Protein AF-A0A962IMP8-F1 (afdb_monomer)

Radius of gyration: 14.87 Å; Cα contacts (8 Å, |Δi|>4): 117; chains: 1; bounding box: 37×19×38 Å

Secondary structure (DSSP, 8-state):
--EEEEEEEEEEEEEEEEEE-SS-EEEEEEEEEEEEEETTS-EEEEE----HHHH---HHHHHHHHHHHGGGG-

Solvent-accessible surface area (backbone atoms only — not comparable to full-atom values): 4468 Å² total; per-residue (Å²): 132,49,50,71,46,74,48,81,47,80,46,76,46,76,44,97,70,57,50,72,56,101,87,47,77,43,57,49,51,64,35,42,32,44,38,34,36,32,77,77,77,51,74,48,78,49,73,58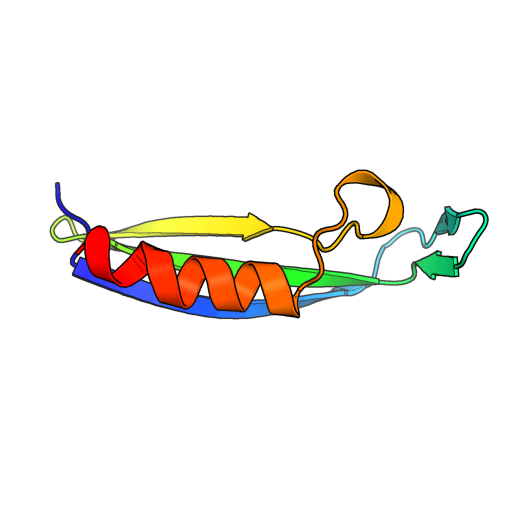,68,56,38,49,93,80,75,62,41,40,61,66,56,52,52,53,49,47,70,66,49,52,69,77,61,85

Nearest PDB structures (foldseek):
  1tkk-assembly1_A  TM=9.014E-01  e=2.749E-05  Bacillus subtilis
  3rit-assembly1_C  TM=8.698E-01  e=6.968E-05  Methylococcus capsulatus
  3jzu-assembly10_C  TM=8.672E-01  e=1.766E-04  Enterococcus faecalis V583
  3dfy-assembly1_A  TM=8.064E-01  e=4.223E-04  Thermotoga maritima MSB8
  2zad-assembly1_A  TM=8.057E-01  e=9.529E-04  Thermotoga maritima MSB8

pLDDT: mean 95.43, std 2.59, range [87.56, 98.25]

Sequence (74 aa):
MRITGWRIARLQIPLRRPFRTALRSVDQIDDRVLLLDTDAGLNGVGSAAATPQITGATHVDTVAAWRRLAPALV

Mean predicted aligned error: 2.93 Å

Foldseek 3Di:
DAWDDKDKDWDKAADPDWDDDPVDTGGIFIWIKMWTADPVRDIDIDIDGDDCVPPVDDRVNVVVVCVVCVVVRD

Structure (mmCIF, N/CA/C/O backbone):
data_AF-A0A962IMP8-F1
#
_entry.id   AF-A0A962IMP8-F1
#
loop_
_atom_site.group_PDB
_atom_site.id
_atom_site.type_symbol
_atom_site.label_atom_id
_atom_site.label_alt_id
_atom_site.label_comp_id
_atom_site.label_asym_id
_atom_site.label_entity_id
_atom_site.label_seq_id
_atom_site.pdbx_PDB_ins_code
_atom_site.Cartn_x
_atom_site.Cartn_y
_atom_site.Cartn_z
_atom_site.occupancy
_atom_site.B_iso_or_equiv
_atom_site.auth_seq_id
_atom_site.auth_comp_id
_atom_site.auth_asym_id
_atom_site.auth_atom_id
_atom_site.pdbx_PDB_model_num
ATOM 1 N N . MET A 1 1 ? -7.403 -4.911 21.912 1.00 92.62 1 MET A N 1
ATOM 2 C CA . MET A 1 1 ? -6.664 -4.159 20.883 1.00 92.62 1 MET A CA 1
ATOM 3 C C . MET A 1 1 ? -7.313 -4.435 19.542 1.00 92.62 1 MET A 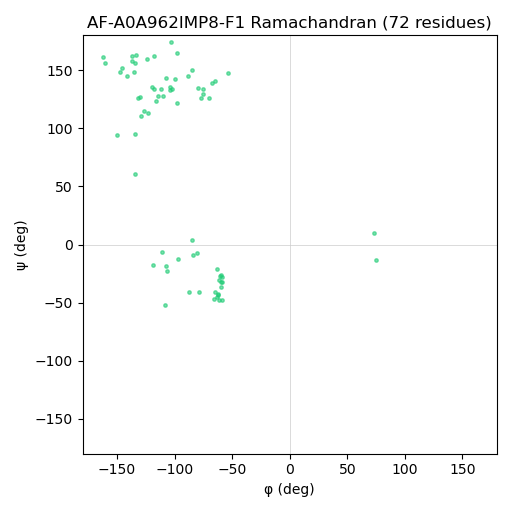C 1
ATOM 5 O O . MET A 1 1 ? -7.440 -5.601 19.178 1.00 92.62 1 MET A O 1
ATOM 9 N N . ARG A 1 2 ? -7.749 -3.383 18.852 1.00 97.00 2 ARG A N 1
ATOM 10 C CA . ARG A 1 2 ? -8.394 -3.414 17.534 1.00 97.00 2 ARG A CA 1
ATOM 11 C C . ARG A 1 2 ? -7.795 -2.330 16.643 1.00 97.00 2 ARG A C 1
ATOM 13 O O . ARG A 1 2 ? -7.409 -1.276 17.145 1.00 97.00 2 ARG A O 1
ATOM 20 N N . ILE A 1 3 ? -7.734 -2.583 15.339 1.00 97.81 3 ILE A N 1
ATOM 21 C CA . ILE A 1 3 ? -7.366 -1.565 14.349 1.00 97.81 3 ILE A CA 1
ATOM 22 C C . ILE A 1 3 ? -8.575 -0.639 14.168 1.00 97.81 3 ILE A C 1
ATOM 24 O O . ILE A 1 3 ? -9.703 -1.108 14.072 1.00 97.81 3 ILE A O 1
ATOM 28 N N . THR A 1 4 ? -8.347 0.670 14.164 1.00 98.06 4 THR A N 1
ATOM 29 C CA . THR A 1 4 ? -9.390 1.706 14.058 1.00 98.06 4 THR A CA 1
ATOM 30 C C . THR A 1 4 ? -9.231 2.574 12.818 1.00 98.06 4 THR A C 1
ATOM 32 O O . THR A 1 4 ? -10.174 3.246 12.405 1.00 98.06 4 THR A O 1
ATOM 35 N N . GLY A 1 5 ? -8.052 2.561 12.200 1.00 97.56 5 GLY A N 1
ATOM 36 C CA . GLY A 1 5 ? -7.770 3.362 11.023 1.00 97.56 5 GLY A CA 1
ATOM 37 C C . GLY A 1 5 ? -6.548 2.868 10.273 1.00 97.56 5 GLY A C 1
ATOM 38 O O . GLY A 1 5 ? -5.718 2.124 10.799 1.00 97.56 5 GLY A O 1
ATOM 39 N N . TRP A 1 6 ? -6.448 3.290 9.018 1.00 98.06 6 TRP A N 1
ATOM 40 C CA . TRP A 1 6 ? -5.302 2.997 8.175 1.00 98.06 6 TRP A CA 1
ATOM 41 C C . TRP A 1 6 ? -5.039 4.134 7.192 1.00 98.06 6 TRP A C 1
ATOM 43 O O . T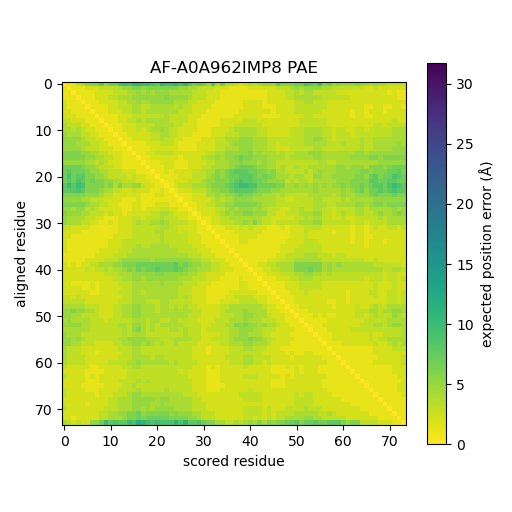RP A 1 6 ? -5.956 4.823 6.743 1.00 98.06 6 TRP A O 1
ATOM 53 N N . ARG A 1 7 ? -3.767 4.336 6.849 1.00 97.69 7 ARG A N 1
ATOM 54 C CA . ARG A 1 7 ? -3.310 5.357 5.897 1.00 97.69 7 ARG A CA 1
ATOM 55 C C . ARG A 1 7 ? -2.180 4.796 5.046 1.00 97.69 7 ARG A C 1
ATOM 57 O O . ARG A 1 7 ? -1.357 4.031 5.535 1.00 97.69 7 ARG A O 1
ATOM 64 N N . ILE A 1 8 ? -2.119 5.200 3.779 1.00 97.75 8 ILE A N 1
ATOM 65 C CA . ILE A 1 8 ? -1.014 4.851 2.878 1.00 97.75 8 ILE A CA 1
ATOM 66 C C . ILE A 1 8 ? -0.200 6.111 2.598 1.00 97.75 8 ILE A C 1
ATOM 68 O O . ILE A 1 8 ? -0.750 7.119 2.158 1.00 97.75 8 ILE A O 1
ATOM 72 N N . ALA A 1 9 ? 1.109 6.034 2.807 1.00 96.75 9 ALA A N 1
ATOM 73 C CA . ALA A 1 9 ? 2.069 7.079 2.480 1.00 96.75 9 ALA A CA 1
ATOM 74 C C . ALA A 1 9 ? 3.082 6.590 1.433 1.00 96.75 9 ALA A C 1
ATOM 76 O O . ALA A 1 9 ? 3.238 5.390 1.194 1.00 96.75 9 ALA A O 1
ATOM 77 N N . ARG A 1 10 ? 3.777 7.532 0.790 1.00 95.56 10 ARG A N 1
ATOM 78 C CA . ARG A 1 10 ? 4.943 7.250 -0.058 1.00 95.56 10 ARG A CA 1
ATOM 79 C C . ARG A 1 10 ? 6.205 7.624 0.704 1.00 95.56 10 ARG A C 1
ATOM 81 O O . ARG A 1 10 ? 6.260 8.705 1.283 1.00 95.56 10 ARG A O 1
ATOM 88 N N . LEU A 1 11 ? 7.207 6.760 0.650 1.00 94.88 11 LEU A N 1
ATOM 89 C CA . LEU A 1 11 ? 8.523 6.991 1.221 1.00 94.88 11 LEU A CA 1
ATOM 90 C C . LEU A 1 11 ? 9.559 7.020 0.101 1.00 94.88 11 LEU A C 1
ATOM 92 O O . LEU A 1 11 ? 9.673 6.056 -0.651 1.00 94.88 11 LEU A O 1
ATOM 96 N N . GLN A 1 12 ? 10.312 8.114 0.003 1.00 94.12 12 GLN A N 1
ATOM 97 C CA . GLN A 1 12 ? 11.418 8.246 -0.942 1.00 94.12 12 GLN A CA 1
ATOM 98 C C . GLN A 1 12 ? 12.678 8.651 -0.186 1.00 94.12 12 GLN A C 1
ATOM 100 O O . GLN A 1 12 ? 12.721 9.729 0.405 1.00 94.12 12 GLN A O 1
ATOM 105 N N . ILE A 1 13 ? 13.682 7.772 -0.167 1.00 95.00 13 ILE A N 1
ATOM 106 C CA . ILE A 1 13 ? 14.929 7.991 0.577 1.00 95.00 13 ILE A CA 1
ATOM 107 C C . ILE A 1 13 ? 16.123 7.685 -0.333 1.00 95.00 13 ILE A C 1
ATOM 109 O O . ILE A 1 13 ? 16.203 6.571 -0.857 1.00 95.00 13 ILE A O 1
ATOM 113 N N . PRO A 1 14 ? 17.080 8.614 -0.505 1.00 96.56 14 PRO A N 1
ATOM 114 C CA . PRO A 1 14 ? 18.290 8.351 -1.275 1.00 96.56 14 PRO A CA 1
ATOM 115 C C . PRO A 1 14 ? 19.150 7.269 -0.611 1.00 96.56 14 PRO A C 1
ATOM 117 O O . PRO A 1 14 ? 19.317 7.233 0.610 1.00 96.56 14 PRO A O 1
ATOM 120 N N . LEU A 1 15 ? 19.734 6.388 -1.421 1.00 96.19 15 LEU A N 1
ATOM 121 C CA . LEU A 1 15 ? 20.649 5.366 -0.932 1.00 96.19 15 LEU A CA 1
ATOM 122 C C . LEU A 1 15 ? 22.028 5.974 -0.689 1.00 96.19 15 LEU A C 1
ATOM 124 O O . LEU A 1 15 ? 22.596 6.632 -1.556 1.00 96.19 15 LEU A O 1
ATOM 128 N N . ARG A 1 16 ? 22.632 5.654 0.461 1.00 97.19 16 ARG A N 1
ATOM 129 C CA . ARG A 1 16 ? 24.038 6.004 0.732 1.00 97.19 16 ARG A CA 1
ATOM 130 C C . ARG A 1 16 ? 24.989 5.397 -0.306 1.00 97.19 16 ARG A C 1
ATOM 132 O O . ARG A 1 16 ? 26.044 5.957 -0.582 1.00 97.19 16 ARG A O 1
ATOM 139 N N . ARG A 1 17 ? 24.637 4.223 -0.833 1.00 97.25 17 ARG A N 1
ATOM 140 C CA . ARG A 1 17 ? 25.370 3.519 -1.886 1.00 97.25 17 ARG A CA 1
ATOM 141 C C . ARG A 1 17 ? 24.368 3.029 -2.931 1.00 97.25 17 ARG A C 1
ATOM 143 O O . ARG A 1 17 ? 23.767 1.975 -2.723 1.00 97.25 17 ARG A O 1
ATOM 150 N N . PRO A 1 18 ? 24.153 3.797 -4.010 1.00 96.94 18 PRO A N 1
ATOM 151 C CA . PRO A 1 18 ? 23.395 3.331 -5.161 1.00 96.94 18 PRO A CA 1
ATOM 152 C C . PRO A 1 18 ? 23.954 2.010 -5.690 1.00 96.94 18 PRO A C 1
ATOM 154 O O . PRO A 1 18 ? 25.162 1.765 -5.622 1.00 96.94 18 PRO A O 1
ATOM 157 N N . PHE A 1 19 ? 23.088 1.163 -6.233 1.00 95.25 19 PHE A N 1
ATOM 158 C CA . PHE A 1 19 ? 23.490 -0.109 -6.828 1.00 95.25 19 PHE A CA 1
ATOM 159 C C . PHE A 1 19 ? 22.829 -0.311 -8.187 1.00 95.25 19 PHE A C 1
ATOM 161 O O . PHE A 1 19 ? 21.859 0.358 -8.542 1.00 95.25 19 PHE A O 1
ATOM 168 N N . ARG A 1 20 ? 23.372 -1.241 -8.971 1.00 94.62 20 ARG A N 1
ATOM 169 C CA . ARG A 1 20 ? 22.882 -1.559 -10.311 1.00 94.62 20 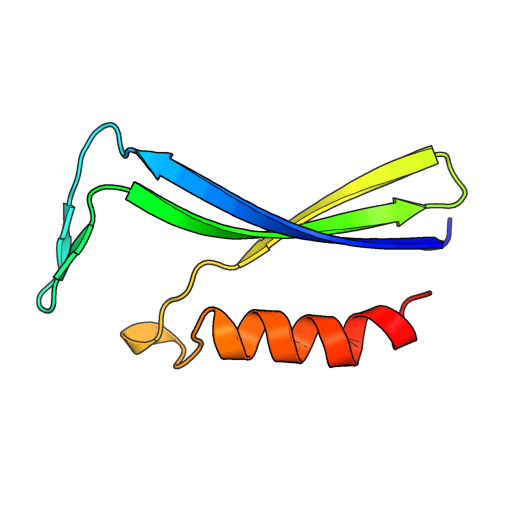ARG A CA 1
ATOM 170 C C . ARG A 1 20 ? 22.449 -3.016 -10.379 1.00 94.62 20 ARG A C 1
ATOM 172 O O . ARG A 1 20 ? 23.143 -3.908 -9.905 1.00 94.62 20 ARG A O 1
ATOM 179 N N . THR A 1 21 ? 21.296 -3.230 -10.992 1.00 90.00 21 THR A N 1
ATOM 180 C CA . THR A 1 21 ? 20.793 -4.540 -11.414 1.00 90.00 21 THR A CA 1
ATOM 181 C C . THR A 1 21 ? 20.980 -4.686 -12.924 1.00 90.00 21 THR A C 1
ATOM 183 O O . THR A 1 21 ? 21.322 -3.716 -13.599 1.00 90.00 21 THR A O 1
ATOM 186 N N . ALA A 1 22 ? 20.693 -5.859 -13.489 1.00 92.56 22 ALA A N 1
ATOM 187 C CA . ALA A 1 22 ? 20.759 -6.057 -14.939 1.00 92.56 22 ALA A CA 1
ATOM 188 C C . ALA A 1 22 ? 19.841 -5.107 -15.738 1.00 92.56 22 ALA A C 1
ATOM 190 O O . ALA A 1 22 ? 20.141 -4.786 -16.882 1.00 92.56 22 ALA A O 1
ATOM 191 N N . LEU A 1 23 ? 18.735 -4.648 -15.142 1.00 89.88 23 LEU A N 1
ATOM 192 C CA . LEU A 1 23 ? 17.693 -3.896 -15.851 1.00 89.88 23 LEU A CA 1
ATOM 193 C C . LEU A 1 23 ? 17.675 -2.402 -15.522 1.00 89.88 23 LEU A C 1
ATOM 195 O O . LEU A 1 23 ? 17.124 -1.615 -16.284 1.00 89.88 23 LEU A O 1
ATOM 199 N N . ARG A 1 24 ? 18.220 -2.003 -14.369 1.00 87.56 24 ARG A N 1
ATOM 200 C CA . ARG A 1 24 ? 18.166 -0.614 -13.895 1.00 87.56 24 ARG A CA 1
ATOM 201 C C . ARG A 1 24 ? 19.228 -0.307 -12.848 1.00 87.56 24 ARG A C 1
ATOM 203 O O . ARG A 1 24 ? 19.659 -1.198 -12.110 1.00 87.56 24 ARG A O 1
ATOM 210 N N . SER A 1 25 ? 19.567 0.970 -12.735 1.00 92.88 25 SER A N 1
ATOM 211 C CA . SER A 1 25 ? 20.222 1.529 -11.550 1.00 92.88 25 SER A CA 1
ATOM 212 C C . SER A 1 25 ? 19.179 1.895 -10.494 1.00 92.88 25 SER A C 1
ATOM 214 O O . SER A 1 25 ? 18.026 2.184 -10.822 1.00 92.88 25 SER A O 1
ATOM 216 N N . VAL A 1 26 ? 19.573 1.829 -9.227 1.00 93.06 26 VAL A N 1
ATOM 217 C CA . VAL A 1 26 ? 18.737 2.168 -8.077 1.00 93.06 26 VAL A CA 1
ATOM 218 C C . VAL A 1 26 ? 19.507 3.133 -7.193 1.00 93.06 26 VAL A C 1
ATOM 220 O O . VAL A 1 26 ? 20.489 2.760 -6.551 1.00 93.06 26 VAL A O 1
ATOM 223 N N . ASP A 1 27 ? 19.033 4.371 -7.160 1.00 95.44 27 ASP A N 1
ATOM 224 C CA . ASP A 1 27 ? 19.695 5.485 -6.471 1.00 95.44 27 ASP A CA 1
ATOM 225 C C . ASP A 1 27 ? 18.945 5.890 -5.195 1.00 95.44 27 ASP A C 1
ATOM 227 O O . ASP A 1 27 ? 19.497 6.524 -4.298 1.00 95.44 27 ASP A O 1
ATOM 231 N N . GLN A 1 28 ? 17.680 5.485 -5.096 1.00 94.19 28 GLN A N 1
ATOM 232 C CA . GLN A 1 28 ? 16.801 5.752 -3.970 1.00 94.19 28 GLN A CA 1
ATOM 233 C C . GLN A 1 28 ? 15.852 4.578 -3.740 1.00 94.19 28 GLN A C 1
ATOM 235 O O . GLN A 1 28 ? 15.480 3.858 -4.670 1.00 94.19 28 GLN A O 1
ATOM 240 N N . ILE A 1 29 ? 15.446 4.414 -2.488 1.00 90.44 29 ILE A N 1
ATOM 241 C CA . ILE A 1 29 ? 14.280 3.619 -2.124 1.00 90.44 29 ILE A CA 1
ATOM 242 C C . ILE A 1 29 ? 13.051 4.446 -2.493 1.00 90.44 29 ILE A C 1
ATOM 244 O O . ILE A 1 29 ? 12.960 5.608 -2.107 1.00 90.44 29 ILE A O 1
ATOM 248 N N . ASP A 1 30 ? 12.121 3.839 -3.221 1.00 92.50 30 ASP A N 1
ATOM 249 C CA . ASP A 1 30 ? 10.762 4.340 -3.421 1.00 92.50 30 ASP A CA 1
ATOM 250 C C . ASP A 1 30 ? 9.819 3.242 -2.941 1.00 92.50 30 ASP A C 1
ATOM 252 O O . ASP A 1 30 ? 9.810 2.136 -3.490 1.00 92.50 30 ASP A O 1
ATOM 256 N N . ASP A 1 31 ? 9.091 3.513 -1.866 1.00 94.44 31 ASP A N 1
ATOM 257 C CA . ASP A 1 31 ? 8.279 2.524 -1.172 1.00 94.44 31 ASP A CA 1
ATOM 258 C C . ASP A 1 31 ? 6.903 3.091 -0.793 1.00 94.44 31 ASP A C 1
ATOM 260 O O . ASP A 1 31 ? 6.686 4.305 -0.699 1.00 94.44 31 ASP A O 1
ATOM 264 N N . ARG A 1 32 ? 5.943 2.194 -0.585 1.00 96.50 32 ARG A N 1
ATOM 265 C CA . ARG A 1 32 ? 4.641 2.493 0.001 1.00 96.50 32 ARG A CA 1
ATOM 266 C C . ARG A 1 32 ? 4.657 2.033 1.444 1.00 96.50 32 ARG A C 1
ATOM 268 O O . ARG A 1 32 ? 5.080 0.924 1.746 1.00 96.50 32 ARG A O 1
ATOM 275 N N . VAL A 1 33 ? 4.176 2.896 2.324 1.00 97.38 33 VAL A N 1
ATOM 276 C CA . VAL A 1 33 ? 4.107 2.641 3.761 1.00 97.38 33 VAL A CA 1
ATOM 277 C C . VAL A 1 33 ? 2.642 2.589 4.163 1.00 97.38 33 VAL A C 1
ATOM 279 O O . VAL A 1 33 ? 1.887 3.507 3.843 1.00 97.38 33 VAL A O 1
ATOM 282 N N . LEU A 1 34 ? 2.243 1.523 4.846 1.00 97.75 34 LEU A N 1
ATOM 283 C CA . LEU A 1 34 ? 0.943 1.371 5.480 1.00 97.75 34 LEU A CA 1
ATOM 284 C C . LEU A 1 34 ? 1.084 1.719 6.960 1.00 97.75 34 LEU A C 1
ATOM 286 O O . LEU A 1 34 ? 1.873 1.109 7.681 1.00 97.75 34 LEU A O 1
ATOM 290 N N . LEU A 1 35 ? 0.313 2.703 7.400 1.00 97.94 35 LEU A N 1
ATOM 291 C CA . LEU A 1 35 ? 0.182 3.075 8.799 1.00 97.94 35 LEU A CA 1
ATOM 292 C C . LEU A 1 35 ? -1.153 2.548 9.306 1.00 97.94 35 LEU A C 1
ATOM 294 O O . LEU A 1 35 ? -2.167 2.737 8.634 1.00 97.94 35 LEU A O 1
ATOM 298 N N . LEU A 1 36 ? -1.146 1.913 10.471 1.00 97.81 36 LEU A N 1
ATOM 299 C CA . LEU A 1 36 ? -2.329 1.406 11.156 1.00 97.81 36 LEU A CA 1
ATOM 300 C C . LEU A 1 36 ? -2.465 2.109 12.501 1.00 97.81 36 LEU A C 1
ATOM 302 O O . LEU A 1 36 ? -1.494 2.214 13.247 1.00 97.81 36 LEU A O 1
ATOM 306 N N . ASP A 1 37 ? -3.671 2.554 12.811 1.00 98.06 37 ASP A N 1
ATOM 307 C CA . ASP A 1 37 ? -4.021 3.176 14.082 1.00 98.06 37 ASP A CA 1
ATOM 308 C C . ASP A 1 37 ? -4.871 2.178 14.893 1.00 98.06 37 ASP A C 1
ATOM 310 O O . ASP A 1 37 ? -5.644 1.413 14.310 1.00 98.06 37 ASP A O 1
ATOM 314 N N . THR A 1 38 ? -4.702 2.132 16.220 1.00 98.25 38 THR A N 1
ATOM 315 C CA . THR A 1 38 ? -5.434 1.200 17.102 1.00 98.25 38 THR A CA 1
ATOM 316 C C . THR A 1 38 ? -6.202 1.914 18.211 1.00 98.25 38 THR A C 1
ATOM 318 O O . THR A 1 38 ? -5.877 3.038 18.592 1.00 98.25 38 THR A O 1
ATOM 321 N N . ASP A 1 39 ? -7.200 1.232 18.775 1.00 98.00 39 ASP A N 1
ATOM 322 C CA . ASP A 1 39 ? -7.981 1.697 19.933 1.00 98.00 39 ASP A CA 1
ATOM 323 C C . ASP A 1 39 ? -7.150 1.863 21.219 1.00 98.00 39 ASP A C 1
ATOM 325 O O . ASP A 1 39 ? -7.528 2.617 22.111 1.00 98.00 39 ASP A O 1
ATOM 329 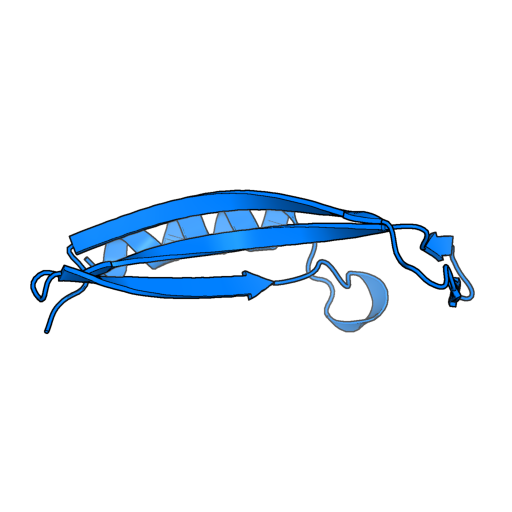N N . ALA A 1 40 ? -5.997 1.198 21.300 1.00 97.81 40 ALA A N 1
ATOM 330 C CA . ALA A 1 40 ? -5.058 1.288 22.414 1.00 97.81 40 ALA A CA 1
ATOM 331 C C . ALA A 1 40 ? -4.073 2.469 22.295 1.00 97.81 40 ALA A C 1
ATOM 333 O O . ALA A 1 40 ? -3.155 2.579 23.104 1.00 97.81 40 ALA A O 1
ATOM 334 N N . GLY A 1 41 ? -4.214 3.323 21.272 1.00 96.56 41 GLY A N 1
ATOM 335 C CA . GLY A 1 41 ? -3.298 4.440 21.016 1.00 96.56 41 GLY A CA 1
ATOM 336 C C . GLY A 1 41 ? -1.933 4.023 20.457 1.00 96.56 41 GLY A C 1
ATOM 337 O O . GLY A 1 41 ? -1.028 4.849 20.379 1.00 96.56 41 GLY A O 1
ATOM 338 N N . LEU A 1 42 ? -1.770 2.757 20.060 1.00 97.69 42 LEU A N 1
ATOM 339 C CA . LEU A 1 42 ? -0.568 2.258 19.392 1.00 97.69 42 LEU A CA 1
ATOM 340 C C . LEU A 1 42 ? -0.689 2.440 17.876 1.00 97.69 42 LEU A C 1
ATOM 342 O O . LEU A 1 42 ? -1.771 2.242 17.312 1.00 97.69 42 LEU A O 1
ATOM 346 N N . ASN A 1 43 ? 0.431 2.738 17.217 1.00 97.38 43 ASN A N 1
ATOM 347 C CA . ASN A 1 43 ? 0.514 2.803 15.760 1.00 97.38 43 ASN A CA 1
ATOM 348 C C . ASN A 1 43 ? 1.382 1.661 15.218 1.00 97.38 43 ASN A C 1
ATOM 350 O O . ASN A 1 43 ? 2.480 1.407 15.715 1.00 97.38 43 ASN A O 1
ATOM 354 N N . GLY A 1 44 ? 0.897 0.994 14.174 1.00 97.44 44 GLY A N 1
ATOM 355 C CA . GLY A 1 44 ? 1.655 0.025 13.389 1.00 97.44 44 GLY A CA 1
ATOM 356 C C . GLY A 1 44 ? 2.179 0.658 12.105 1.00 97.44 44 GLY A C 1
ATOM 357 O O . GLY A 1 44 ? 1.484 1.454 11.475 1.00 97.44 44 GLY A O 1
ATOM 358 N N . VAL A 1 45 ? 3.393 0.292 11.695 1.00 97.50 45 VAL A N 1
ATOM 359 C CA . VAL A 1 45 ? 3.995 0.741 10.433 1.00 97.50 45 VAL A CA 1
ATOM 360 C C . VAL A 1 45 ? 4.523 -0.474 9.682 1.00 97.50 45 VAL A C 1
ATOM 362 O O . VAL A 1 45 ? 5.292 -1.258 10.231 1.00 97.50 45 VAL A O 1
ATOM 365 N N . GLY A 1 46 ? 4.118 -0.622 8.425 1.00 96.62 46 GLY A N 1
ATOM 366 C CA . GLY A 1 46 ? 4.647 -1.623 7.501 1.00 96.62 46 GLY A CA 1
ATOM 367 C C . GLY A 1 46 ? 4.950 -1.000 6.143 1.00 96.62 46 GLY A C 1
ATOM 368 O O . GLY A 1 46 ? 4.371 0.024 5.790 1.00 96.62 46 GLY A O 1
ATOM 369 N N . SER A 1 47 ? 5.849 -1.599 5.368 1.00 96.25 47 SER A N 1
ATOM 370 C CA . SER A 1 47 ? 6.152 -1.144 4.007 1.00 96.25 47 SER A CA 1
ATOM 371 C C . SER A 1 47 ? 6.274 -2.313 3.033 1.00 96.25 47 SER A C 1
ATOM 373 O O . SER A 1 47 ? 6.399 -3.465 3.454 1.00 96.25 47 SER A O 1
ATOM 375 N N . ALA A 1 48 ? 6.175 -2.029 1.734 1.00 94.69 48 ALA A N 1
ATOM 376 C CA . ALA A 1 48 ? 6.226 -3.049 0.692 1.00 94.69 48 ALA A CA 1
ATOM 377 C C . ALA A 1 48 ? 6.811 -2.497 -0.613 1.00 94.69 48 ALA A C 1
ATOM 379 O O . ALA A 1 48 ? 6.100 -1.952 -1.468 1.00 94.69 48 ALA A O 1
ATOM 380 N N . ALA A 1 49 ? 8.123 -2.688 -0.769 1.00 91.62 49 ALA A N 1
ATOM 381 C CA . ALA A 1 49 ? 8.862 -2.209 -1.925 1.00 91.62 49 ALA A CA 1
ATOM 382 C C .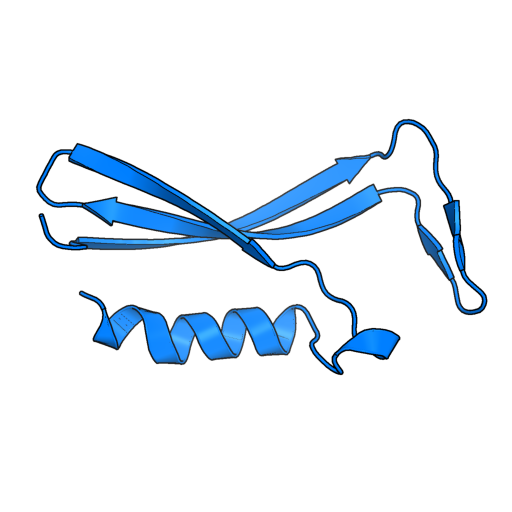 ALA A 1 49 ? 8.445 -2.951 -3.203 1.00 91.62 49 ALA A C 1
ATOM 384 O O . ALA A 1 49 ? 8.301 -4.177 -3.217 1.00 91.62 49 ALA A O 1
ATOM 385 N N . ALA A 1 50 ? 8.309 -2.220 -4.312 1.00 92.12 50 ALA A N 1
ATOM 386 C CA . ALA A 1 50 ? 8.006 -2.833 -5.599 1.00 92.12 50 ALA A CA 1
ATOM 387 C C . ALA A 1 50 ? 9.204 -3.630 -6.129 1.00 92.12 50 ALA A C 1
ATOM 389 O O . ALA A 1 50 ? 10.308 -3.103 -6.302 1.00 92.12 50 ALA A O 1
ATOM 390 N N . THR A 1 51 ? 8.962 -4.900 -6.442 1.00 89.69 51 THR A N 1
ATOM 391 C CA . THR A 1 51 ? 9.958 -5.822 -7.004 1.00 89.69 51 THR A CA 1
ATOM 392 C C . THR A 1 51 ? 9.363 -6.603 -8.180 1.00 89.69 51 THR A C 1
ATOM 394 O O . THR A 1 51 ? 9.304 -7.834 -8.137 1.00 89.69 51 THR A O 1
ATOM 397 N N . PRO A 1 52 ? 8.930 -5.925 -9.262 1.00 91.44 52 PRO A N 1
ATOM 398 C CA . PRO A 1 52 ? 8.153 -6.562 -10.325 1.00 91.44 52 PRO A CA 1
ATOM 399 C C . PRO A 1 52 ? 8.901 -7.704 -11.023 1.00 91.44 52 PRO A C 1
ATOM 401 O O . PRO A 1 52 ? 8.282 -8.648 -11.490 1.00 91.44 52 PRO A O 1
ATOM 404 N N . GLN A 1 53 ? 10.233 -7.678 -11.040 1.00 89.94 53 GLN A N 1
ATOM 405 C CA . GLN A 1 53 ? 11.038 -8.743 -11.643 1.00 89.94 53 GLN A CA 1
ATOM 406 C C . GLN A 1 53 ? 11.288 -9.949 -10.729 1.00 89.94 53 GLN A C 1
ATOM 408 O O . GLN A 1 53 ? 11.826 -10.946 -11.194 1.00 89.94 53 GLN A O 1
ATOM 413 N N . ILE A 1 54 ? 10.930 -9.862 -9.444 1.00 91.00 54 ILE A N 1
ATOM 414 C CA . ILE A 1 54 ? 11.080 -10.956 -8.472 1.00 91.00 54 ILE A CA 1
ATOM 415 C C . ILE A 1 54 ? 9.706 -11.529 -8.126 1.00 91.00 54 ILE A C 1
ATOM 417 O O . ILE A 1 54 ? 9.494 -12.732 -8.214 1.00 91.00 54 ILE A O 1
ATOM 421 N N . THR A 1 55 ? 8.768 -10.663 -7.737 1.00 94.31 55 THR A N 1
ATOM 422 C CA . THR A 1 55 ? 7.446 -11.052 -7.221 1.00 94.31 55 THR A CA 1
ATOM 423 C C . THR A 1 55 ? 6.298 -10.708 -8.167 1.00 94.31 55 THR A C 1
ATOM 425 O O . THR A 1 55 ? 5.153 -11.039 -7.878 1.00 94.31 55 THR A O 1
ATOM 428 N N . GLY A 1 56 ? 6.562 -10.000 -9.269 1.00 94.06 56 GLY A N 1
ATOM 429 C CA . GLY A 1 56 ? 5.518 -9.450 -10.139 1.00 94.06 56 GLY A CA 1
ATOM 430 C C . GLY A 1 56 ? 4.810 -8.216 -9.570 1.00 94.06 56 GLY A C 1
ATOM 431 O O . GLY A 1 56 ? 4.150 -7.506 -10.319 1.00 94.06 56 GLY A O 1
ATOM 432 N N . ALA A 1 57 ? 4.974 -7.909 -8.279 1.00 94.88 57 ALA A N 1
ATOM 433 C CA . ALA A 1 57 ? 4.250 -6.827 -7.626 1.00 94.88 57 ALA A CA 1
ATOM 434 C C . ALA A 1 57 ? 4.820 -5.443 -7.976 1.00 94.88 57 ALA A C 1
ATOM 436 O O . ALA A 1 57 ? 6.008 -5.159 -7.764 1.00 94.88 57 ALA A O 1
ATOM 437 N N . THR A 1 58 ? 3.948 -4.553 -8.453 1.00 95.88 58 THR A N 1
ATOM 438 C CA . THR A 1 58 ? 4.237 -3.122 -8.607 1.00 95.88 58 THR A CA 1
ATOM 439 C C . THR A 1 58 ? 3.684 -2.315 -7.433 1.00 95.88 58 THR A C 1
ATOM 441 O O . THR A 1 58 ? 2.819 -2.772 -6.688 1.00 95.88 58 THR A O 1
ATOM 444 N N . HIS A 1 59 ? 4.122 -1.060 -7.276 1.00 96.19 59 HIS A N 1
ATOM 445 C CA . HIS A 1 59 ? 3.528 -0.179 -6.264 1.00 96.19 59 HIS A CA 1
ATOM 446 C C . HIS A 1 59 ? 2.030 0.048 -6.485 1.00 96.19 59 HIS A C 1
ATOM 448 O O . HIS A 1 59 ? 1.308 0.255 -5.513 1.00 96.19 59 HIS A O 1
ATOM 454 N N . VAL A 1 60 ? 1.571 0.046 -7.742 1.00 96.88 60 VAL A N 1
ATOM 455 C CA . VAL A 1 60 ? 0.150 0.217 -8.072 1.00 96.88 60 VAL A CA 1
ATOM 456 C C . VAL A 1 60 ? -0.644 -0.973 -7.546 1.00 96.88 60 VAL A C 1
ATOM 458 O O . VAL A 1 60 ? -1.638 -0.770 -6.850 1.00 96.88 60 VAL A O 1
ATOM 461 N N . ASP A 1 61 ? -0.156 -2.189 -7.792 1.00 96.69 61 ASP A N 1
ATOM 462 C CA . ASP A 1 61 ? -0.804 -3.422 -7.337 1.00 96.69 61 ASP A CA 1
ATOM 463 C C . ASP A 1 61 ? -0.840 -3.497 -5.812 1.00 96.69 61 ASP A C 1
ATOM 465 O O . ASP A 1 61 ? -1.888 -3.767 -5.229 1.00 96.69 61 ASP A O 1
ATOM 469 N N . THR A 1 62 ? 0.275 -3.175 -5.150 1.00 96.75 62 THR A N 1
ATOM 470 C CA . THR A 1 62 ? 0.359 -3.146 -3.684 1.00 96.75 62 THR A CA 1
ATOM 471 C C . THR A 1 62 ? -0.646 -2.165 -3.080 1.00 96.75 62 THR A C 1
ATOM 473 O O . THR A 1 62 ? -1.391 -2.520 -2.166 1.00 96.75 62 THR A O 1
ATOM 476 N N . VAL A 1 63 ? -0.727 -0.935 -3.601 1.00 97.69 63 VAL A N 1
ATOM 477 C CA . VAL A 1 63 ? -1.690 0.068 -3.112 1.00 97.69 63 VAL A CA 1
ATOM 478 C C . VAL A 1 63 ? -3.127 -0.377 -3.374 1.00 97.69 63 VAL A C 1
ATOM 480 O O . VAL A 1 63 ? -3.984 -0.201 -2.506 1.00 97.69 63 VAL A O 1
ATOM 483 N N . ALA A 1 64 ? -3.406 -0.954 -4.544 1.00 97.88 64 ALA A N 1
ATOM 484 C CA . ALA A 1 64 ? -4.727 -1.477 -4.872 1.00 97.88 64 ALA A CA 1
ATOM 485 C C . ALA A 1 64 ? -5.131 -2.619 -3.925 1.00 97.88 64 ALA A C 1
ATOM 487 O O . ALA A 1 64 ? -6.248 -2.618 -3.402 1.00 97.88 64 ALA A O 1
ATOM 488 N N . ALA A 1 65 ? -4.210 -3.541 -3.637 1.00 97.44 65 ALA A N 1
ATOM 489 C CA . ALA A 1 65 ? -4.423 -4.631 -2.695 1.00 97.44 65 ALA A CA 1
ATOM 490 C C . ALA A 1 65 ? -4.710 -4.107 -1.282 1.00 97.44 65 ALA A C 1
ATOM 492 O O . ALA A 1 65 ? -5.696 -4.511 -0.670 1.00 97.44 65 ALA A O 1
ATOM 493 N N . TRP A 1 66 ? -3.922 -3.156 -0.776 1.00 97.56 66 TRP A N 1
ATOM 494 C CA . TRP A 1 66 ? -4.163 -2.563 0.542 1.00 9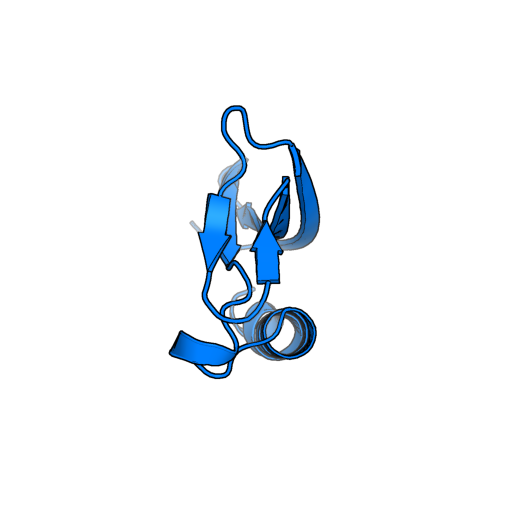7.56 66 TRP A CA 1
ATOM 495 C C . TRP A 1 66 ? -5.496 -1.827 0.622 1.00 97.56 66 TRP A C 1
ATOM 497 O O . TRP A 1 66 ? -6.227 -2.019 1.586 1.00 97.56 66 TRP A O 1
ATOM 507 N N . ARG A 1 67 ? -5.870 -1.057 -0.405 1.00 97.69 67 ARG A N 1
ATOM 508 C CA . ARG A 1 67 ? -7.186 -0.396 -0.458 1.00 97.69 67 ARG A CA 1
ATOM 509 C C . ARG A 1 67 ? -8.349 -1.386 -0.442 1.00 97.69 67 ARG A C 1
ATOM 511 O O . ARG A 1 67 ? -9.414 -1.048 0.061 1.00 97.69 67 ARG A O 1
ATOM 518 N N . ARG A 1 68 ? -8.153 -2.590 -0.984 1.00 97.88 68 ARG A N 1
ATOM 519 C C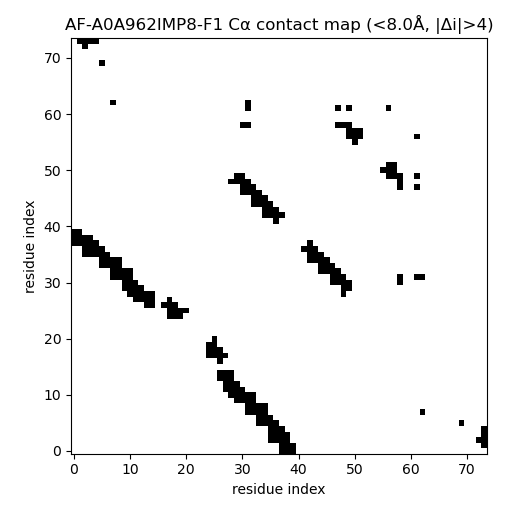A . ARG A 1 68 ? -9.151 -3.664 -0.963 1.00 97.88 68 ARG A CA 1
ATOM 520 C C . ARG A 1 68 ? -9.204 -4.395 0.379 1.00 97.88 68 ARG A C 1
ATOM 522 O O . ARG A 1 68 ? -10.290 -4.745 0.823 1.00 97.88 68 ARG A O 1
ATOM 529 N N . LEU A 1 69 ? -8.052 -4.661 0.992 1.00 97.19 69 LEU A N 1
ATOM 530 C CA . LEU A 1 69 ? -7.941 -5.501 2.189 1.00 97.19 69 LEU A CA 1
ATOM 531 C C . LEU A 1 69 ? -8.123 -4.719 3.493 1.00 97.19 69 LEU A C 1
ATOM 533 O O . LEU A 1 69 ? -8.780 -5.209 4.404 1.00 97.19 69 LEU A O 1
ATOM 537 N N . ALA A 1 70 ? -7.567 -3.510 3.591 1.00 95.75 70 ALA A N 1
ATOM 538 C CA . ALA A 1 70 ? -7.547 -2.739 4.831 1.00 95.75 70 ALA A CA 1
ATOM 539 C C . ALA A 1 70 ? -8.941 -2.417 5.409 1.00 95.75 70 ALA A C 1
ATOM 541 O O . ALA A 1 70 ? -9.081 -2.495 6.628 1.00 95.75 70 ALA A O 1
ATOM 542 N N . PRO A 1 71 ? -9.994 -2.144 4.607 1.00 96.06 71 PRO A N 1
ATOM 543 C CA . PRO A 1 71 ? -11.345 -1.970 5.143 1.00 96.06 71 PRO A CA 1
ATOM 544 C C . PRO A 1 71 ? -11.897 -3.193 5.884 1.00 96.06 71 PRO A C 1
ATOM 546 O O . PRO A 1 71 ? -12.738 -3.028 6.754 1.00 96.06 71 PRO A O 1
ATOM 549 N N . ALA A 1 72 ? -11.434 -4.407 5.566 1.00 96.81 72 ALA A N 1
ATOM 550 C CA . ALA A 1 72 ? -11.869 -5.627 6.249 1.00 96.81 72 ALA A CA 1
ATOM 551 C C . ALA A 1 72 ? -11.160 -5.856 7.599 1.00 96.81 72 ALA A C 1
ATOM 553 O O . ALA A 1 72 ? -11.500 -6.797 8.312 1.00 96.81 72 ALA A O 1
ATOM 554 N N . LEU A 1 73 ? -10.151 -5.040 7.927 1.00 93.31 73 LEU A N 1
ATOM 555 C CA . LEU A 1 73 ? -9.370 -5.142 9.163 1.00 93.31 73 LEU A CA 1
ATOM 556 C C . LEU A 1 73 ? -9.853 -4.193 10.272 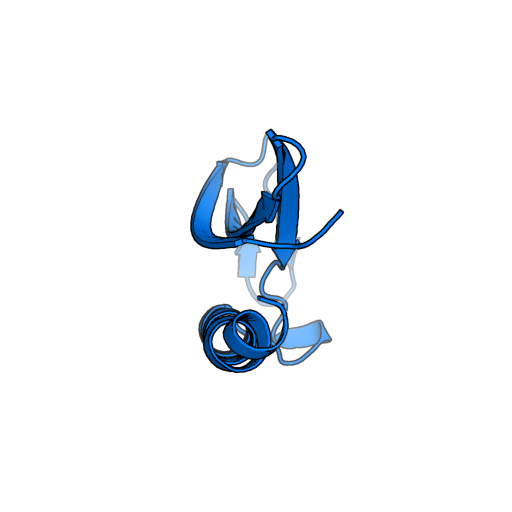1.00 93.31 73 LEU A C 1
ATOM 558 O O . LEU A 1 73 ? -9.394 -4.335 11.406 1.00 93.31 73 LEU A O 1
ATOM 562 N N . VAL A 1 74 ? -10.720 -3.230 9.941 1.00 91.62 74 VAL A N 1
ATOM 563 C CA . VAL A 1 74 ? -11.283 -2.228 10.866 1.00 91.62 74 VAL A CA 1
ATOM 564 C C . VAL A 1 74 ? -12.623 -2.716 11.416 1.00 91.62 74 VAL A C 1
ATOM 566 O O . VAL A 1 74 ? -13.472 -3.110 10.590 1.00 91.62 74 VAL A O 1
#